Protein AF-A0A448NYS6-F1 (afdb_monomer)

Radius of gyration: 16.51 Å; Cα contacts (8 Å, |Δi|>4): 216; chains: 1; bounding box: 43×34×47 Å

Solvent-accessible surface area (backbone atoms only — not comparable to full-atom values): 6727 Å² total; per-residue (Å²): 135,66,73,68,45,54,53,33,46,50,54,26,54,47,59,29,56,79,70,33,35,45,78,45,78,76,43,80,59,98,44,40,36,38,35,35,36,18,33,48,92,69,73,41,78,26,32,29,30,36,36,37,53,44,76,45,101,84,74,39,47,38,36,41,39,46,28,58,76,44,73,40,70,47,75,78,60,59,95,85,40,76,67,95,63,89,64,44,58,47,58,51,69,52,51,53,46,38,53,52,20,50,49,52,28,48,39,62,75,34,80,72,45,46,74,42,76,46,66,68,125

Secondary structure (DSSP, 8-state):
--HHHHHHHHHHHHHHHTTT-EEEEEEE-SSEEEEEEE-GGG-SEEEEEEEEEEE-TTSPEEEEEEEEEEE-EE-PPBTTB--SSPPEETTHHHHHHHHHHHHHHHHHH-TT-EEEEEPP-

Mean predicted aligned error: 9.51 Å

Sequence (121 aa):
MSRDSVEASDLAFASLWSIGAHVEIVRRSDTELDLAMNSGKNLIELCTFKARATSDSSGHTHIVVGGLDTYKTSQEKYMGFIPVGPKLITGMAQYKNFLNGVSKLLTARDNTAQVTIAQAA

Foldseek 3Di:
DDPQLVVLLCQLVVLCVVFQKDKDFPDDDPFKTWIWIAGHPNPGTAWIWMWGWDQDPVRAIEIETGATPDHDWDFDADPNHGDPDDTHTPCVVSVVSNLVSVVSNVCVVPVRYHYHYDDHD

Organism: NCBI:txid1749

Nearest PDB structures (foldseek):
  6ee1-assembly1_A  TM=5.356E-01  e=2.510E-02  Mycobacterium tuberculosis CDC1551
  3cxs-assembly1_A-2  TM=5.979E-01  e=4.911E-02  Homo sapiens
  2arh-assembly1_C  TM=4.967E-01  e=5.898E-02  Aquifex aeolicus
  6yug-assembly1_B  TM=4.860E-01  e=2.259E-01  Cryptosporidium parvum Iowa II
  5by8-assembly1_A  TM=3.216E-01  e=1.039E+00  Aspergillus nidulans FGSC A4

Structure (mmCIF, N/CA/C/O backbone):
data_AF-A0A448NYS6-F1
#
_entry.id   AF-A0A448NYS6-F1
#
loop_
_atom_site.group_PDB
_atom_site.id
_atom_site.type_symbol
_atom_site.label_atom_id
_atom_site.label_alt_id
_atom_site.label_comp_id
_atom_site.label_asym_id
_atom_site.label_entity_id
_atom_site.label_seq_id
_atom_site.pdbx_PDB_ins_code
_atom_site.Cartn_x
_atom_site.Cartn_y
_atom_site.Cartn_z
_atom_site.occupancy
_atom_site.B_iso_or_equiv
_atom_site.auth_seq_id
_atom_site.auth_comp_id
_atom_site.auth_asym_id
_atom_site.auth_atom_id
_atom_site.pdbx_PDB_model_num
ATOM 1 N N . MET A 1 1 ? -13.327 22.112 9.900 1.00 47.84 1 MET A N 1
ATOM 2 C CA . MET A 1 1 ? -12.565 21.347 8.885 1.00 47.84 1 MET A CA 1
ATOM 3 C C . MET A 1 1 ? -11.158 21.916 8.846 1.00 47.84 1 MET A C 1
ATOM 5 O O . MET A 1 1 ? -11.020 23.091 8.533 1.00 47.84 1 MET A O 1
ATOM 9 N N . SER A 1 2 ? -10.159 21.152 9.301 1.00 46.72 2 SER A N 1
ATOM 10 C CA . SER A 1 2 ? -8.794 21.656 9.526 1.00 46.72 2 SER A CA 1
ATOM 11 C C . SER A 1 2 ? -8.023 21.808 8.212 1.00 46.72 2 SER A C 1
ATOM 13 O O . SER A 1 2 ? -8.008 20.878 7.404 1.00 46.72 2 SER A O 1
ATOM 15 N N . ARG A 1 3 ? -7.370 22.961 8.016 1.00 50.69 3 ARG A N 1
ATOM 16 C CA . ARG A 1 3 ? -6.517 23.290 6.855 1.00 50.69 3 ARG A CA 1
ATOM 17 C C . ARG A 1 3 ? -5.434 22.233 6.592 1.00 50.69 3 ARG A C 1
ATOM 19 O O . ARG A 1 3 ? -5.157 21.936 5.436 1.00 50.69 3 ARG A O 1
ATOM 26 N N . ASP A 1 4 ? -4.928 21.595 7.644 1.00 52.66 4 ASP A N 1
ATOM 27 C CA . ASP A 1 4 ? -3.842 20.604 7.563 1.00 52.66 4 ASP A CA 1
ATOM 28 C C . ASP A 1 4 ? -4.243 19.329 6.806 1.00 52.66 4 ASP A C 1
ATOM 30 O O . ASP A 1 4 ? -3.434 18.697 6.127 1.00 52.66 4 ASP A O 1
ATOM 34 N N . SER A 1 5 ? -5.524 18.955 6.884 1.00 49.88 5 SER A N 1
ATOM 35 C CA . SER A 1 5 ? -6.040 17.764 6.201 1.00 49.88 5 SER A CA 1
ATOM 36 C C . SER A 1 5 ? -6.174 17.947 4.687 1.00 49.88 5 SER A C 1
ATOM 38 O O . SER A 1 5 ? -6.157 16.950 3.969 1.00 49.88 5 SER A O 1
ATOM 40 N N . VAL A 1 6 ? -6.266 19.197 4.212 1.00 55.38 6 VAL A N 1
ATOM 41 C CA . VAL A 1 6 ? -6.330 19.543 2.783 1.00 55.38 6 VAL A CA 1
ATOM 42 C C . VAL A 1 6 ? -4.932 19.481 2.164 1.00 55.38 6 VAL A C 1
ATOM 44 O O . VAL A 1 6 ? -4.755 18.821 1.143 1.00 55.38 6 VAL A O 1
ATOM 47 N N . GLU A 1 7 ? -3.915 20.035 2.836 1.00 59.44 7 GLU A N 1
ATOM 48 C CA . GLU A 1 7 ? -2.524 19.980 2.358 1.00 59.44 7 GLU A CA 1
ATOM 49 C C . GLU A 1 7 ? -1.971 18.548 2.291 1.00 59.44 7 GLU A C 1
ATOM 51 O O . GLU A 1 7 ? -1.252 18.200 1.354 1.00 59.44 7 GLU A O 1
ATOM 56 N N . ALA A 1 8 ? -2.329 17.686 3.249 1.00 54.69 8 ALA A N 1
ATOM 57 C CA . ALA A 1 8 ? -1.899 16.288 3.246 1.00 54.69 8 ALA A CA 1
ATOM 58 C C . ALA A 1 8 ? -2.492 15.489 2.072 1.00 54.69 8 ALA A C 1
ATOM 60 O O . ALA A 1 8 ? -1.769 14.711 1.443 1.00 54.69 8 ALA A O 1
ATOM 61 N N . SER A 1 9 ? -3.779 15.694 1.747 1.00 58.72 9 SER A N 1
ATOM 62 C CA . SER A 1 9 ? -4.376 15.138 0.523 1.00 58.72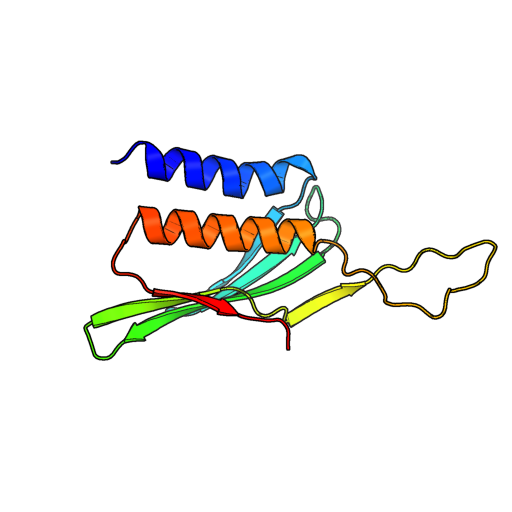 9 SER A CA 1
ATOM 63 C C . SER A 1 9 ? -3.676 15.680 -0.710 1.00 58.72 9 SER A C 1
ATOM 65 O O . SER A 1 9 ? -3.251 14.899 -1.559 1.00 58.72 9 SER A O 1
ATOM 67 N N . ASP A 1 10 ? -3.506 16.996 -0.792 1.00 57.97 10 ASP A N 1
ATOM 68 C CA . ASP A 1 10 ? -2.949 17.629 -1.978 1.00 57.97 10 ASP A CA 1
ATOM 69 C C . ASP A 1 10 ? -1.523 17.146 -2.245 1.00 57.97 10 ASP A C 1
ATOM 71 O O . ASP A 1 10 ? -1.205 16.834 -3.384 1.00 57.97 10 ASP A O 1
ATOM 75 N N . LEU A 1 11 ? -0.688 16.947 -1.221 1.00 55.69 11 LEU A N 1
ATOM 76 C CA . LEU A 1 11 ? 0.664 16.396 -1.376 1.00 55.69 11 LEU A CA 1
ATOM 77 C C . LEU A 1 11 ? 0.674 14.914 -1.783 1.00 55.69 11 LEU A C 1
ATOM 79 O O . LEU A 1 11 ? 1.455 14.516 -2.654 1.00 55.69 11 LEU A O 1
ATOM 83 N N . ALA A 1 12 ? -0.184 14.093 -1.169 1.00 57.88 12 ALA A N 1
ATOM 84 C CA . ALA A 1 12 ? -0.297 12.670 -1.487 1.00 57.88 12 ALA A CA 1
ATOM 85 C C . ALA A 1 12 ? -0.704 12.471 -2.952 1.00 57.88 12 ALA A C 1
ATOM 87 O O . ALA A 1 12 ? -0.042 11.748 -3.700 1.00 57.88 12 ALA A O 1
ATOM 88 N N . PHE A 1 13 ? -1.756 13.172 -3.376 1.00 60.38 13 PHE A N 1
ATOM 89 C CA . PHE A 1 13 ? -2.304 13.050 -4.717 1.00 60.38 13 PHE A CA 1
ATOM 90 C C . PHE A 1 13 ? -1.472 13.824 -5.751 1.00 60.38 13 PHE A C 1
ATOM 92 O O . PHE A 1 13 ? -1.267 13.303 -6.842 1.00 60.38 13 PHE A O 1
ATOM 99 N N . ALA A 1 14 ? -0.879 14.981 -5.430 1.00 55.59 14 ALA A N 1
ATOM 100 C CA . ALA A 1 14 ? 0.036 15.690 -6.340 1.00 55.59 14 ALA A CA 1
ATOM 101 C C . ALA A 1 14 ? 1.263 14.848 -6.721 1.00 55.59 14 ALA A C 1
ATOM 103 O O . ALA A 1 14 ? 1.746 14.940 -7.850 1.00 55.59 14 ALA A O 1
ATOM 104 N N . SER A 1 15 ? 1.745 13.988 -5.817 1.00 51.34 15 SER A N 1
ATOM 105 C CA . SER A 1 15 ? 2.854 13.070 -6.110 1.00 51.34 15 SER A CA 1
ATOM 106 C C . SER A 1 15 ? 2.494 11.965 -7.113 1.00 51.34 15 SER A C 1
ATOM 108 O O . SER A 1 15 ? 3.371 11.480 -7.826 1.00 51.34 15 SER A O 1
ATOM 110 N N . LEU A 1 16 ? 1.211 11.597 -7.207 1.00 56.31 16 LEU A N 1
ATOM 111 C CA . LEU A 1 16 ? 0.708 10.707 -8.254 1.00 56.31 16 LEU A CA 1
ATOM 112 C C . LEU A 1 16 ? 0.704 11.444 -9.603 1.00 56.31 16 LEU A C 1
ATOM 114 O O . LEU A 1 16 ? 1.212 10.936 -10.604 1.00 56.31 16 LEU A O 1
ATOM 118 N N . TRP A 1 17 ? 0.233 12.695 -9.604 1.00 50.28 17 TRP A N 1
ATOM 119 C CA . TRP A 1 17 ? 0.139 13.526 -10.806 1.00 50.28 17 TRP A CA 1
ATOM 120 C C . TRP A 1 17 ? 1.494 13.924 -11.407 1.00 50.28 17 TRP A C 1
ATOM 122 O O . TRP A 1 17 ? 1.589 14.018 -12.630 1.00 50.28 17 TRP A O 1
ATOM 132 N N . SER A 1 18 ? 2.555 14.100 -10.607 1.00 49.22 18 SER A N 1
ATOM 133 C CA . SER A 1 18 ? 3.863 14.583 -11.100 1.00 49.22 18 SER A CA 1
ATOM 134 C C . SER A 1 18 ? 4.570 13.639 -12.087 1.00 49.22 18 SER A C 1
ATOM 136 O O . SER A 1 18 ? 5.532 14.028 -12.744 1.00 49.22 18 SER A O 1
ATOM 138 N N . ILE A 1 19 ? 4.072 12.410 -12.231 1.00 49.53 19 ILE A N 1
ATOM 139 C CA . ILE A 1 19 ? 4.631 11.348 -13.085 1.00 49.53 19 ILE A CA 1
ATOM 140 C C . ILE A 1 19 ? 3.529 10.585 -13.836 1.00 49.53 19 ILE A C 1
ATOM 142 O O . ILE A 1 19 ? 3.771 9.532 -14.427 1.00 49.53 19 ILE A O 1
ATOM 146 N N . GLY A 1 20 ? 2.304 11.120 -13.815 1.00 59.56 20 GLY A N 1
ATOM 147 C CA . GLY A 1 20 ? 1.131 10.518 -14.441 1.00 59.56 20 GLY A CA 1
ATOM 148 C C . GLY A 1 20 ? 0.641 9.234 -13.770 1.00 59.56 20 GLY A C 1
ATOM 149 O O . GLY A 1 20 ? -0.171 8.5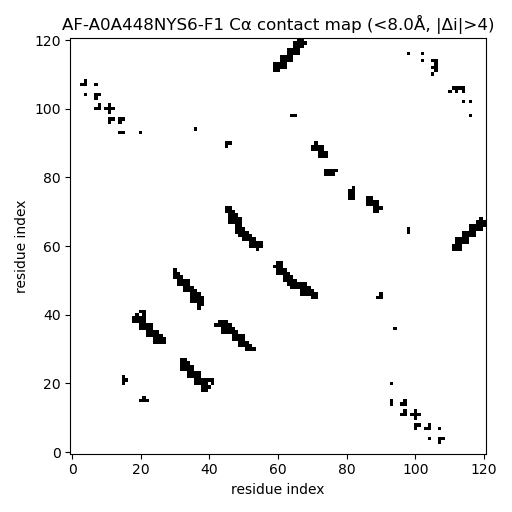37 -14.360 1.00 59.56 20 GLY A O 1
ATOM 150 N N . ALA A 1 21 ? 1.104 8.877 -12.573 1.00 68.50 21 ALA A N 1
ATOM 151 C CA . ALA A 1 21 ? 0.558 7.710 -11.895 1.00 68.50 21 ALA A CA 1
ATOM 152 C C . ALA A 1 21 ? -0.888 7.985 -11.443 1.00 68.50 21 ALA A C 1
ATOM 154 O O . ALA A 1 21 ? -1.216 9.091 -11.018 1.00 68.50 21 ALA A O 1
ATOM 155 N N . HIS A 1 22 ? -1.755 6.984 -11.525 1.00 78.06 22 HIS A N 1
ATOM 156 C CA . HIS A 1 22 ? -3.137 7.053 -11.053 1.00 78.06 22 HIS A CA 1
ATOM 157 C C . HIS A 1 22 ? -3.433 5.822 -10.200 1.00 78.06 22 HIS A C 1
ATOM 159 O O . HIS A 1 22 ? -3.021 4.719 -10.556 1.00 78.06 22 HIS A O 1
ATOM 165 N N . VAL A 1 23 ? -4.128 6.010 -9.076 1.00 82.56 23 VAL A N 1
ATOM 166 C CA . VAL A 1 23 ? -4.593 4.905 -8.230 1.00 82.56 23 VAL A CA 1
ATOM 167 C C . VAL A 1 23 ? -6.084 4.728 -8.442 1.00 82.56 23 VAL A C 1
ATOM 169 O O . VAL A 1 23 ? -6.850 5.672 -8.264 1.00 82.56 23 VAL A O 1
ATOM 172 N N . GLU A 1 24 ? -6.492 3.517 -8.793 1.00 86.94 24 GLU A N 1
ATOM 173 C CA . GLU A 1 24 ? -7.893 3.142 -8.942 1.00 86.94 24 GLU A CA 1
ATOM 174 C C . GLU A 1 24 ? -8.302 2.079 -7.922 1.00 86.94 24 GLU A C 1
ATOM 176 O O . GLU A 1 24 ? -7.486 1.281 -7.459 1.00 86.94 24 GLU A O 1
ATOM 181 N N . ILE A 1 25 ? -9.590 2.077 -7.579 1.00 88.50 25 ILE A N 1
ATOM 182 C CA . ILE A 1 25 ? -10.203 1.029 -6.763 1.00 88.50 25 ILE A CA 1
ATOM 183 C C . ILE A 1 25 ? -10.692 -0.054 -7.721 1.00 88.50 25 ILE A C 1
ATOM 185 O O . ILE A 1 25 ? -11.676 0.149 -8.430 1.00 88.50 25 ILE A O 1
ATOM 189 N N . VAL A 1 26 ? -10.011 -1.197 -7.729 1.00 89.69 26 VAL A N 1
ATOM 190 C CA . VAL A 1 26 ? -10.340 -2.344 -8.588 1.00 89.69 26 VAL A CA 1
ATOM 191 C C . VAL A 1 26 ? -11.516 -3.123 -8.013 1.00 89.69 26 VAL A C 1
ATOM 193 O O . VAL A 1 26 ? -12.422 -3.539 -8.734 1.00 89.69 26 VAL A O 1
ATOM 196 N N . ARG A 1 27 ? -11.527 -3.303 -6.690 1.00 89.50 27 ARG A N 1
ATOM 197 C CA . ARG A 1 27 ? -12.618 -3.963 -5.975 1.00 89.50 27 ARG A CA 1
ATOM 198 C C . ARG A 1 27 ? -12.842 -3.288 -4.636 1.00 89.50 27 ARG A C 1
ATOM 200 O O . ARG A 1 27 ? -11.905 -2.849 -3.973 1.00 89.50 27 ARG A O 1
ATOM 207 N N . ARG A 1 28 ? -14.105 -3.252 -4.221 1.00 92.25 28 ARG A N 1
ATOM 208 C CA . ARG A 1 28 ? -14.525 -2.777 -2.908 1.00 92.25 28 ARG A CA 1
ATOM 209 C C . ARG A 1 28 ? -15.352 -3.840 -2.201 1.00 92.25 28 ARG A C 1
ATOM 211 O O . ARG A 1 28 ? -16.216 -4.467 -2.806 1.00 92.2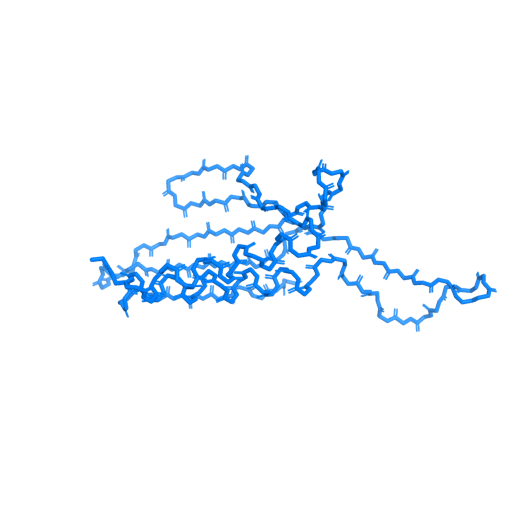5 28 ARG A O 1
ATOM 218 N N . SER A 1 29 ? -15.094 -3.989 -0.913 1.00 89.75 29 SER A N 1
ATOM 219 C CA . SER A 1 29 ? -15.929 -4.703 0.048 1.00 89.75 29 SER A CA 1
ATOM 220 C C . SER A 1 29 ? -16.181 -3.811 1.267 1.00 89.75 29 SER A C 1
ATOM 222 O O . SER A 1 29 ? -15.754 -2.653 1.284 1.00 89.75 29 SER A O 1
ATOM 224 N N . ASP A 1 30 ? -16.867 -4.339 2.279 1.00 85.38 30 ASP A N 1
ATOM 225 C CA . ASP A 1 30 ? -17.207 -3.580 3.487 1.00 85.38 30 ASP A CA 1
ATOM 226 C C . ASP A 1 30 ? -15.970 -3.174 4.301 1.00 85.38 30 ASP A C 1
ATOM 228 O O . ASP A 1 30 ? -15.958 -2.107 4.911 1.00 85.38 30 ASP A O 1
ATOM 232 N N . THR A 1 31 ? -14.913 -3.991 4.281 1.00 87.00 31 THR A N 1
ATOM 233 C CA . THR A 1 31 ? -13.706 -3.794 5.103 1.00 87.00 31 THR A CA 1
ATOM 234 C C . THR A 1 31 ? -12.408 -3.757 4.304 1.00 87.00 31 THR A C 1
ATOM 236 O O . THR A 1 31 ? -11.353 -3.498 4.876 1.00 87.00 31 THR A O 1
ATOM 239 N N . GLU A 1 32 ? -12.450 -3.995 2.993 1.00 89.25 32 GLU A N 1
ATOM 240 C CA . GLU A 1 32 ? -11.257 -4.089 2.148 1.00 89.25 32 GLU A CA 1
ATOM 241 C C . GLU A 1 32 ? -11.454 -3.406 0.790 1.00 89.25 32 GLU A C 1
ATOM 243 O O . GLU A 1 32 ? -12.508 -3.532 0.155 1.00 89.25 32 GLU A O 1
ATOM 248 N N . LEU A 1 33 ? -10.405 -2.716 0.345 1.00 91.81 33 LEU A N 1
ATOM 249 C CA . LEU A 1 33 ? -10.233 -2.162 -0.990 1.00 91.81 33 LEU A CA 1
ATOM 250 C C . LEU A 1 33 ? -9.041 -2.840 -1.663 1.00 91.81 33 LEU A C 1
ATOM 252 O O . LEU A 1 33 ? -7.939 -2.837 -1.110 1.00 91.81 33 LEU A O 1
ATOM 256 N N . ASP A 1 34 ? -9.257 -3.337 -2.876 1.00 91.31 34 ASP A N 1
ATOM 257 C CA . ASP A 1 34 ? -8.176 -3.740 -3.772 1.00 91.31 34 ASP A CA 1
ATOM 258 C C . ASP A 1 34 ? -7.842 -2.542 -4.666 1.00 91.31 34 ASP A C 1
ATOM 260 O O . ASP A 1 34 ? -8.723 -1.974 -5.322 1.00 91.31 34 ASP A O 1
ATOM 264 N N . LEU A 1 35 ? -6.576 -2.131 -4.657 1.00 90.31 35 LEU A N 1
ATOM 265 C CA . LEU A 1 35 ? -6.087 -0.916 -5.299 1.00 90.31 35 LEU A CA 1
ATOM 266 C C . LEU A 1 35 ? -5.090 -1.278 -6.399 1.00 90.31 35 LEU A C 1
ATOM 268 O O . LEU A 1 35 ? -4.212 -2.115 -6.193 1.00 90.31 35 LEU A O 1
ATOM 272 N N . ALA A 1 36 ? -5.193 -0.607 -7.544 1.00 89.56 36 ALA A N 1
ATOM 273 C CA . ALA A 1 36 ? -4.206 -0.684 -8.617 1.00 89.56 36 ALA A CA 1
ATOM 274 C C . ALA A 1 36 ? -3.584 0.688 -8.854 1.00 89.56 36 ALA A C 1
ATOM 276 O O . ALA A 1 36 ? -4.283 1.695 -8.962 1.00 89.56 36 ALA A O 1
ATOM 277 N N . MET A 1 37 ? -2.256 0.730 -8.944 1.00 87.62 37 MET A N 1
ATOM 278 C CA . MET A 1 37 ? -1.512 1.903 -9.379 1.00 87.62 37 MET A CA 1
ATOM 279 C C . MET A 1 37 ? -1.090 1.710 -10.830 1.00 87.62 37 MET A C 1
ATOM 281 O O . MET A 1 37 ? -0.322 0.805 -11.150 1.00 87.62 37 MET A O 1
ATOM 285 N N . ASN A 1 38 ? -1.557 2.594 -11.701 1.00 85.69 38 ASN A N 1
ATOM 286 C CA . ASN A 1 38 ? -1.266 2.590 -13.127 1.00 85.69 38 ASN A CA 1
ATOM 287 C C . ASN A 1 38 ? -0.371 3.772 -13.508 1.00 85.69 38 ASN A C 1
ATOM 289 O O . ASN A 1 38 ? -0.351 4.794 -12.824 1.00 85.69 38 ASN A O 1
ATOM 293 N N . SER A 1 39 ? 0.361 3.647 -14.614 1.00 75.56 39 SER A N 1
ATOM 294 C CA . SER A 1 39 ? 1.090 4.753 -15.240 1.00 75.56 39 SER A CA 1
ATOM 295 C C . SER A 1 39 ? 0.150 5.708 -15.996 1.00 75.56 39 SER A C 1
ATOM 297 O O . SER A 1 39 ? -1.029 5.406 -16.197 1.00 75.56 39 SER A O 1
ATOM 299 N N . GLY A 1 40 ? 0.690 6.850 -16.448 1.00 67.00 40 GLY A N 1
ATOM 300 C CA . GLY A 1 40 ? -0.009 7.897 -17.212 1.00 67.00 40 GLY A CA 1
ATOM 301 C C . GLY A 1 40 ? -1.082 7.379 -18.158 1.00 67.00 40 GLY A C 1
ATOM 302 O O . GLY A 1 40 ? -0.793 6.546 -19.013 1.00 67.00 40 GLY A O 1
ATOM 303 N N . LYS A 1 41 ? -2.305 7.918 -18.034 1.00 63.66 41 LYS A N 1
ATOM 304 C CA . LYS A 1 41 ? -3.483 7.557 -18.850 1.00 63.66 41 LYS A CA 1
ATOM 305 C C . LYS A 1 41 ? -3.917 6.082 -18.729 1.00 63.66 41 LYS A C 1
ATOM 307 O O . LYS A 1 41 ? -4.517 5.564 -19.665 1.00 63.66 41 LYS A O 1
ATOM 312 N N . ASN A 1 42 ? -3.625 5.415 -17.608 1.00 62.41 42 ASN A N 1
ATOM 313 C CA . ASN A 1 42 ? -3.950 4.002 -17.352 1.00 62.41 42 ASN A CA 1
ATOM 314 C C . ASN A 1 42 ? -3.377 3.028 -18.397 1.00 62.41 42 ASN A C 1
ATOM 316 O O . ASN A 1 42 ? -3.962 1.987 -18.681 1.00 62.41 42 ASN A O 1
ATOM 320 N N . LEU A 1 43 ? -2.233 3.361 -19.002 1.00 66.62 43 LEU A N 1
ATOM 321 C CA . LEU A 1 43 ? -1.667 2.547 -20.082 1.00 66.62 43 LEU A CA 1
ATOM 322 C C . LEU A 1 43 ? -1.022 1.254 -19.569 1.00 66.62 43 LEU A C 1
ATOM 324 O O . LEU A 1 43 ? -0.984 0.257 -20.288 1.00 66.62 43 LEU A O 1
ATOM 328 N N . ILE A 1 44 ? -0.458 1.281 -18.357 1.00 75.88 44 ILE A N 1
ATOM 329 C CA . ILE A 1 44 ? 0.297 0.162 -17.791 1.00 75.88 44 ILE A CA 1
ATOM 330 C C . ILE A 1 44 ? 0.046 0.077 -16.281 1.00 75.88 44 ILE A C 1
ATOM 332 O O . ILE A 1 44 ? 0.455 0.976 -15.549 1.00 75.88 44 ILE A O 1
ATOM 336 N N . GLU A 1 45 ? -0.514 -1.037 -15.804 1.00 83.19 45 GLU A N 1
ATOM 337 C CA . GLU A 1 45 ? -0.537 -1.363 -14.368 1.00 83.19 45 GLU A CA 1
ATOM 338 C C . GLU A 1 45 ? 0.896 -1.514 -13.850 1.00 83.19 45 GLU A C 1
ATOM 340 O O . GLU A 1 45 ? 1.679 -2.289 -14.408 1.00 83.19 45 GLU A O 1
ATOM 345 N N . LEU A 1 46 ? 1.255 -0.743 -12.825 1.00 83.81 46 LEU A N 1
ATOM 346 C CA . LEU A 1 46 ? 2.570 -0.756 -12.185 1.00 83.81 46 LEU A CA 1
ATOM 347 C C . LEU A 1 46 ? 2.592 -1.746 -11.022 1.00 83.81 46 LEU A C 1
ATOM 349 O O . LEU A 1 46 ? 3.514 -2.564 -10.934 1.00 83.81 46 LEU A O 1
ATOM 353 N N . CYS A 1 47 ? 1.578 -1.672 -10.159 1.00 87.69 47 CYS A N 1
ATOM 354 C CA . CYS A 1 47 ? 1.388 -2.586 -9.044 1.00 87.69 47 CYS A CA 1
ATOM 355 C C . CYS A 1 47 ? -0.061 -2.631 -8.550 1.00 87.69 47 CYS A C 1
ATOM 357 O O . CYS A 1 47 ? -0.838 -1.705 -8.785 1.00 87.69 47 CYS A O 1
ATOM 359 N N . THR A 1 48 ? -0.376 -3.682 -7.795 1.00 90.12 48 THR A N 1
ATOM 360 C CA . THR A 1 48 ? -1.602 -3.796 -6.999 1.00 90.12 48 THR A CA 1
ATOM 361 C C . THR A 1 48 ? -1.267 -4.029 -5.531 1.00 90.12 48 THR A C 1
ATOM 363 O O . THR A 1 48 ? -0.194 -4.538 -5.195 1.00 90.12 48 THR A O 1
ATOM 366 N N . PHE A 1 49 ? -2.152 -3.582 -4.650 1.00 91.69 49 PHE A N 1
ATOM 367 C CA . PHE A 1 49 ? -2.017 -3.695 -3.200 1.00 91.69 49 PHE A CA 1
ATOM 368 C C . PHE A 1 49 ? -3.380 -3.497 -2.537 1.00 91.69 49 PHE A C 1
ATOM 370 O O . PHE A 1 49 ? -4.344 -3.079 -3.183 1.00 91.69 49 PHE A O 1
ATOM 377 N N . LYS A 1 50 ? -3.467 -3.748 -1.229 1.00 92.62 50 LYS A N 1
ATOM 378 C CA . LYS A 1 50 ? -4.739 -3.684 -0.502 1.00 92.62 50 LYS A CA 1
ATOM 379 C C . LYS A 1 50 ? -4.760 -2.598 0.553 1.00 92.62 50 LYS A C 1
ATOM 381 O O . LYS A 1 50 ? -3.731 -2.184 1.089 1.00 92.62 50 LYS A O 1
ATOM 386 N N . ALA A 1 51 ? -5.965 -2.157 0.875 1.00 90.38 51 ALA A N 1
ATOM 387 C CA . ALA A 1 51 ? -6.253 -1.396 2.075 1.00 90.38 51 ALA A CA 1
ATOM 388 C C . ALA A 1 51 ? -7.365 -2.105 2.844 1.00 90.38 51 ALA A C 1
ATOM 390 O O . ALA A 1 51 ? -8.431 -2.356 2.290 1.00 90.38 51 ALA A O 1
ATOM 391 N N . ARG A 1 52 ? -7.134 -2.415 4.116 1.00 91.12 52 ARG A N 1
ATOM 392 C CA . ARG A 1 52 ? -8.106 -3.061 4.995 1.00 91.12 52 ARG A CA 1
ATOM 393 C C . ARG A 1 52 ? -8.351 -2.203 6.224 1.00 91.12 52 ARG A C 1
ATOM 395 O O . ARG A 1 52 ? -7.402 -1.716 6.827 1.00 91.12 52 ARG A O 1
ATOM 402 N N . ALA A 1 53 ? -9.613 -2.058 6.603 1.00 89.00 53 ALA A N 1
ATOM 403 C CA . ALA A 1 53 ? -10.027 -1.448 7.855 1.00 89.00 53 ALA A CA 1
ATOM 404 C C . ALA A 1 53 ? -10.673 -2.510 8.747 1.00 89.00 53 ALA A C 1
ATOM 406 O O . ALA A 1 53 ? -11.607 -3.200 8.339 1.00 89.00 53 ALA A O 1
ATOM 407 N N . THR A 1 54 ? -10.178 -2.637 9.970 1.00 88.12 54 THR A N 1
ATOM 408 C CA . THR A 1 54 ? -10.721 -3.529 10.995 1.00 88.12 54 THR A CA 1
ATOM 409 C C . THR A 1 54 ? -10.945 -2.744 12.272 1.0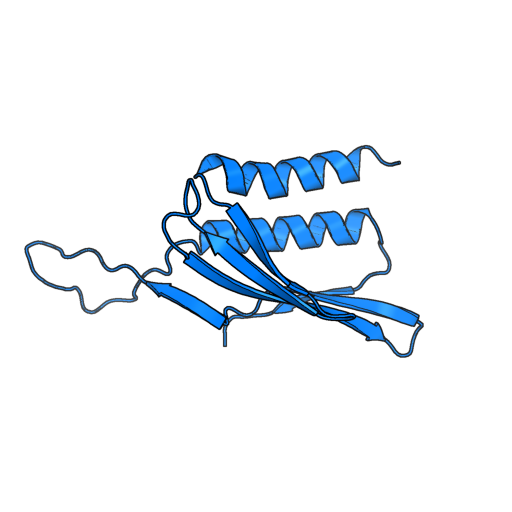0 88.12 54 THR A C 1
ATOM 411 O O . THR A 1 54 ? -10.064 -2.002 12.697 1.00 88.12 54 THR A O 1
ATOM 414 N N . SER A 1 55 ? -12.101 -2.908 12.907 1.00 82.62 55 SER A N 1
ATOM 415 C CA . SER A 1 55 ? -12.304 -2.397 14.262 1.00 82.62 55 SER A CA 1
ATOM 416 C C . SER A 1 55 ? -11.525 -3.258 15.251 1.00 82.62 55 SER A C 1
ATOM 418 O O . SER A 1 55 ? -11.600 -4.486 15.194 1.00 82.62 55 SER A O 1
ATOM 420 N N . ASP A 1 56 ? -10.775 -2.622 16.142 1.00 74.88 56 ASP A N 1
ATOM 421 C CA . ASP A 1 56 ? -10.124 -3.307 17.248 1.00 74.88 56 ASP A CA 1
ATOM 422 C C . ASP A 1 56 ? -11.100 -3.538 18.417 1.00 74.88 56 ASP A C 1
ATOM 424 O O . ASP A 1 56 ? -12.206 -2.993 18.472 1.00 74.88 56 ASP A O 1
ATOM 428 N N . SER A 1 57 ? -10.694 -4.373 19.375 1.00 73.44 57 SER A N 1
ATOM 429 C CA . SER A 1 57 ? -11.485 -4.679 20.575 1.00 73.44 57 SER A CA 1
ATOM 430 C C . SER A 1 57 ? -11.665 -3.486 21.526 1.00 73.44 57 SER A C 1
ATOM 432 O O . SER A 1 57 ? -12.448 -3.581 22.467 1.00 73.44 57 SER A O 1
ATOM 434 N N . SER A 1 58 ? -10.944 -2.383 21.306 1.00 74.25 58 SER A N 1
ATOM 435 C CA . SER A 1 58 ? -11.078 -1.113 22.031 1.00 74.25 58 SER A CA 1
ATOM 436 C C . SER A 1 58 ? -11.992 -0.100 21.329 1.00 74.25 58 SER A C 1
ATOM 438 O O . SER A 1 58 ? -12.218 0.979 21.870 1.00 74.25 58 SER A O 1
ATOM 440 N N . GLY A 1 59 ? -12.554 -0.441 20.165 1.00 73.38 59 GLY A N 1
ATOM 441 C CA . GLY A 1 59 ? -13.424 0.439 19.387 1.00 73.38 59 GLY A CA 1
ATOM 442 C C . GLY A 1 59 ? -12.686 1.444 18.496 1.00 73.38 59 GLY A C 1
ATOM 443 O O . GLY A 1 59 ? -13.342 2.281 17.877 1.00 73.38 59 GLY A O 1
ATOM 444 N N . HIS A 1 60 ? -11.358 1.367 18.385 1.00 80.62 60 HIS A N 1
ATOM 445 C CA . HIS A 1 60 ? -10.609 2.149 17.406 1.00 80.62 60 HIS A CA 1
ATOM 446 C C . HIS A 1 60 ? -10.549 1.424 16.063 1.00 80.62 60 HIS A C 1
ATOM 448 O O . HIS A 1 60 ? -10.657 0.200 15.965 1.00 80.62 60 HIS A O 1
ATOM 454 N N . THR A 1 61 ? -10.377 2.197 14.996 1.00 83.88 61 THR A N 1
ATOM 455 C CA . THR A 1 61 ? -10.203 1.634 13.658 1.00 83.88 61 THR A CA 1
ATOM 456 C C . THR A 1 61 ? -8.720 1.405 13.399 1.00 83.88 61 THR A C 1
ATOM 458 O O . THR A 1 61 ? -7.914 2.335 13.444 1.00 83.88 61 THR A O 1
ATOM 461 N N . HIS A 1 62 ? -8.362 0.161 13.096 1.00 88.19 62 HIS A N 1
ATOM 462 C CA . HIS A 1 62 ? -7.046 -0.213 12.603 1.00 88.19 62 HIS A CA 1
ATOM 463 C C . HIS A 1 62 ? -7.090 -0.313 11.083 1.00 88.19 62 HIS A C 1
ATOM 465 O O . HIS A 1 62 ? -7.873 -1.076 10.516 1.00 88.19 62 HIS A O 1
ATOM 471 N N . ILE A 1 63 ? -6.264 0.487 10.419 1.00 87.75 63 ILE A N 1
ATOM 472 C CA . ILE A 1 63 ? -6.162 0.534 8.966 1.00 87.75 63 ILE A CA 1
ATOM 473 C C . ILE A 1 63 ? -4.803 -0.023 8.560 1.00 87.75 63 ILE A C 1
ATOM 475 O O . ILE A 1 63 ? -3.757 0.500 8.944 1.00 87.75 63 ILE A O 1
ATOM 479 N N . VAL A 1 64 ? -4.818 -1.062 7.736 1.00 89.75 64 VAL A N 1
ATOM 480 C CA . VAL A 1 64 ? -3.627 -1.635 7.112 1.00 89.75 64 VAL A CA 1
ATOM 481 C C . VAL A 1 64 ? -3.649 -1.278 5.634 1.00 89.75 64 VAL A C 1
ATOM 483 O O . VAL A 1 64 ? -4.602 -1.619 4.942 1.00 89.75 64 VAL A O 1
ATOM 486 N N . VAL A 1 65 ? -2.619 -0.594 5.136 1.00 88.25 65 VAL A N 1
ATOM 487 C CA . VAL A 1 65 ? -2.500 -0.237 3.711 1.00 88.25 65 VAL A CA 1
ATOM 488 C C . VAL A 1 65 ? -1.156 -0.702 3.175 1.00 88.25 65 VAL A C 1
ATOM 490 O O . VAL A 1 65 ? -0.125 -0.506 3.815 1.00 88.25 65 VAL A O 1
ATOM 493 N N . GLY A 1 66 ? -1.152 -1.292 1.987 1.00 88.56 66 GLY A N 1
ATOM 494 C CA . GLY A 1 66 ? 0.053 -1.760 1.316 1.00 88.56 66 GLY A CA 1
ATOM 495 C C . GLY A 1 66 ? 0.093 -3.278 1.206 1.00 88.56 66 GLY A C 1
ATOM 496 O O . GLY A 1 66 ? -0.950 -3.909 1.072 1.00 88.56 66 GLY A O 1
ATOM 497 N N . GLY A 1 67 ? 1.298 -3.854 1.249 1.00 86.25 67 GLY A N 1
ATOM 498 C CA . GLY A 1 67 ? 1.532 -5.231 0.817 1.00 86.25 67 GLY A CA 1
ATOM 499 C C . GLY A 1 67 ? 1.358 -5.338 -0.697 1.00 86.25 67 GLY A C 1
ATOM 500 O O . GLY A 1 67 ? 0.240 -5.380 -1.197 1.00 86.25 67 GLY A O 1
ATOM 501 N N . LEU A 1 68 ? 2.469 -5.307 -1.438 1.00 87.88 68 LEU A N 1
ATOM 502 C CA . LEU A 1 68 ? 2.418 -5.446 -2.893 1.00 87.88 68 LEU A CA 1
ATOM 503 C C . LEU A 1 68 ? 1.936 -6.856 -3.251 1.00 87.88 68 LEU A C 1
ATOM 505 O O . LEU A 1 68 ? 2.619 -7.824 -2.924 1.00 87.88 68 LEU A O 1
ATOM 509 N N . ASP A 1 69 ? 0.806 -6.946 -3.948 1.00 86.25 69 ASP A N 1
ATOM 510 C CA . ASP A 1 69 ? 0.262 -8.203 -4.470 1.00 86.25 69 ASP A CA 1
ATOM 511 C C . ASP A 1 69 ? 0.871 -8.514 -5.844 1.00 86.25 69 ASP A C 1
ATOM 513 O O . ASP A 1 69 ? 1.394 -9.601 -6.090 1.00 86.25 69 ASP A O 1
ATOM 517 N N . THR A 1 70 ? 0.856 -7.528 -6.745 1.00 84.56 70 THR A N 1
ATOM 518 C CA . THR A 1 70 ? 1.515 -7.599 -8.056 1.00 84.56 70 THR A CA 1
ATOM 519 C C . THR A 1 70 ? 2.420 -6.396 -8.250 1.00 84.56 70 THR A C 1
ATOM 521 O O . THR A 1 70 ? 2.145 -5.302 -7.756 1.00 84.56 70 THR A O 1
ATOM 524 N N . TYR A 1 71 ? 3.524 -6.580 -8.973 1.00 85.19 71 TYR A N 1
ATOM 525 C CA . TYR A 1 71 ? 4.422 -5.487 -9.323 1.00 85.19 71 TYR A CA 1
ATOM 526 C C . TYR A 1 71 ? 5.226 -5.796 -10.582 1.00 85.19 71 TYR A C 1
ATOM 528 O O . TYR A 1 71 ? 5.589 -6.943 -10.859 1.00 85.19 71 TYR A O 1
ATOM 536 N N . LYS A 1 72 ? 5.549 -4.752 -11.347 1.00 77.69 72 LYS A N 1
ATOM 537 C CA . LYS A 1 72 ? 6.448 -4.863 -12.500 1.00 77.69 72 LYS A CA 1
ATOM 538 C C . LYS A 1 72 ? 7.878 -4.548 -12.107 1.00 77.69 72 LYS A C 1
ATOM 540 O O . LYS A 1 72 ? 8.142 -3.622 -11.344 1.00 77.69 72 LYS A O 1
ATOM 545 N N . THR A 1 73 ? 8.815 -5.302 -12.674 1.00 79.31 73 THR A N 1
ATOM 546 C CA . THR A 1 73 ? 10.246 -5.047 -12.504 1.00 79.31 73 THR A CA 1
ATOM 547 C C . THR A 1 73 ? 10.890 -4.648 -13.824 1.00 79.31 73 THR A C 1
ATOM 549 O O . THR A 1 73 ? 10.525 -5.165 -14.879 1.00 79.31 73 THR A O 1
ATOM 552 N N . SER A 1 74 ? 11.843 -3.723 -13.768 1.00 71.50 74 SER A N 1
ATOM 553 C CA . SER A 1 74 ? 12.675 -3.324 -14.897 1.00 71.50 74 SER A CA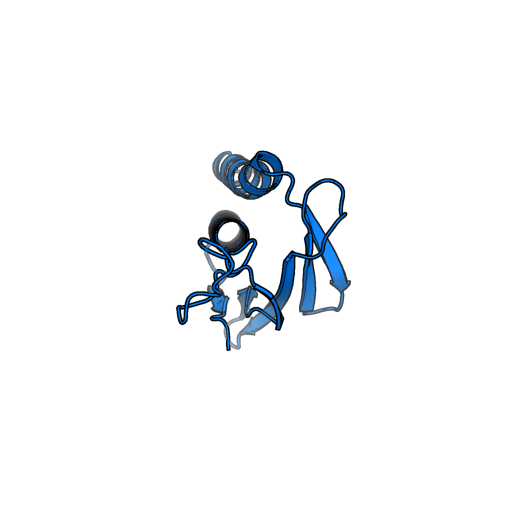 1
ATOM 554 C C . SER A 1 74 ? 14.140 -3.643 -14.613 1.00 71.50 74 SER A C 1
ATOM 556 O O . SER A 1 74 ? 14.607 -3.649 -13.469 1.00 71.50 74 SER A O 1
ATOM 558 N N . GLN A 1 75 ? 14.867 -3.953 -15.681 1.00 71.88 75 GLN A N 1
ATOM 559 C CA . GLN A 1 75 ? 16.302 -4.176 -15.647 1.00 71.88 75 GLN A CA 1
ATOM 560 C C . GLN A 1 75 ? 16.887 -3.636 -16.946 1.00 71.88 75 GLN A C 1
ATOM 562 O O . GLN A 1 75 ? 16.567 -4.129 -18.029 1.00 71.88 75 GLN A O 1
ATOM 567 N N . GLU A 1 76 ? 17.700 -2.590 -16.842 1.00 68.38 76 GLU A N 1
ATOM 568 C CA . GLU A 1 76 ? 18.354 -2.006 -18.006 1.00 68.38 76 GLU A CA 1
ATOM 569 C C . GLU A 1 76 ? 19.460 -2.941 -18.498 1.00 68.38 76 GLU A C 1
ATOM 571 O O . GLU A 1 76 ? 20.270 -3.447 -17.718 1.00 68.38 76 GLU A O 1
ATOM 576 N N . LYS A 1 77 ? 19.475 -3.204 -19.806 1.00 70.31 77 LYS A N 1
ATOM 577 C CA . LYS A 1 77 ? 20.555 -3.957 -20.442 1.00 70.31 77 LYS A CA 1
ATOM 578 C C . LYS A 1 77 ? 21.710 -3.008 -20.714 1.00 7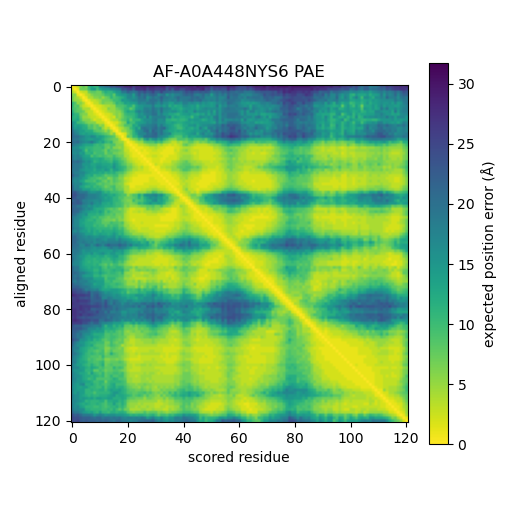0.31 77 LYS A C 1
ATOM 580 O O . LYS A 1 77 ? 21.524 -2.003 -21.395 1.00 70.31 77 LYS A O 1
ATOM 585 N N . TYR A 1 78 ? 22.906 -3.363 -20.260 1.00 61.41 78 TYR A N 1
ATOM 586 C CA . TYR A 1 78 ? 24.118 -2.627 -20.599 1.00 61.41 78 TYR A CA 1
ATOM 587 C C . TYR A 1 78 ? 24.855 -3.363 -21.719 1.00 61.41 78 TYR A C 1
ATOM 589 O O . TYR A 1 78 ? 25.228 -4.524 -21.563 1.00 61.41 78 TYR A O 1
ATOM 597 N N . MET A 1 79 ? 25.011 -2.714 -22.880 1.00 71.56 79 MET A N 1
ATOM 598 C CA . MET A 1 79 ? 25.688 -3.273 -24.066 1.00 71.56 79 MET A CA 1
ATOM 599 C C . MET A 1 79 ? 25.188 -4.676 -24.482 1.00 71.56 79 MET A C 1
ATOM 601 O O . MET A 1 79 ? 25.967 -5.531 -24.888 1.00 71.56 79 MET A O 1
ATOM 605 N N . GLY A 1 80 ? 23.880 -4.933 -24.364 1.00 73.75 80 GLY A N 1
ATOM 606 C CA . GLY A 1 80 ? 23.265 -6.221 -24.722 1.00 73.75 80 GLY A CA 1
ATOM 607 C C . GLY A 1 80 ? 23.308 -7.292 -23.625 1.00 73.75 80 GLY A C 1
ATOM 608 O O . GLY A 1 80 ? 22.595 -8.290 -23.737 1.00 73.75 80 GLY A O 1
ATOM 609 N N . PHE A 1 81 ? 24.044 -7.064 -22.535 1.00 74.31 81 PHE A N 1
ATOM 610 C CA . PHE A 1 81 ? 24.089 -7.960 -21.384 1.00 74.31 81 PHE A CA 1
ATOM 611 C C . PHE A 1 81 ? 23.024 -7.578 -20.357 1.00 74.31 81 PHE A C 1
ATOM 613 O O . PHE A 1 81 ? 22.834 -6.404 -20.030 1.00 74.31 81 PHE A O 1
ATOM 620 N N . ILE A 1 82 ? 22.315 -8.585 -19.846 1.00 73.88 82 ILE A N 1
ATOM 621 C CA . ILE A 1 82 ? 21.437 -8.427 -18.688 1.00 73.88 82 ILE A CA 1
ATOM 622 C C . ILE A 1 82 ? 22.340 -8.497 -17.451 1.00 73.88 82 ILE A C 1
ATOM 624 O O . ILE A 1 82 ? 22.913 -9.562 -17.205 1.00 73.88 82 ILE A O 1
ATOM 628 N N . PRO A 1 83 ? 22.515 -7.404 -16.691 1.00 67.81 83 PRO A N 1
ATOM 629 C CA . PRO A 1 83 ? 23.338 -7.448 -15.492 1.00 67.81 83 PRO A CA 1
ATOM 630 C C . PRO A 1 83 ? 22.747 -8.445 -14.488 1.00 67.81 83 PRO A C 1
ATOM 632 O O . PRO A 1 83 ? 21.547 -8.445 -14.224 1.00 67.81 83 PRO A O 1
ATOM 635 N N . VAL A 1 84 ? 23.590 -9.290 -13.897 1.00 69.62 84 VAL A N 1
ATOM 636 C CA . VAL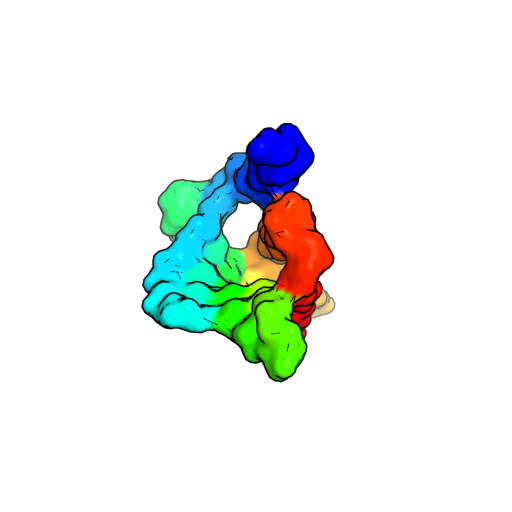 A 1 84 ? 23.227 -10.087 -12.716 1.00 69.62 84 VAL A CA 1
ATOM 637 C C . VAL A 1 84 ? 23.203 -9.138 -11.519 1.00 69.62 84 VAL A C 1
ATOM 639 O O . VAL A 1 84 ? 24.210 -8.905 -10.862 1.00 69.62 84 VAL A O 1
ATOM 642 N N . GLY A 1 85 ? 22.055 -8.504 -11.298 1.00 65.56 85 GLY A N 1
ATOM 643 C CA . GLY A 1 85 ? 21.848 -7.518 -10.243 1.00 65.56 85 GLY A CA 1
ATOM 644 C C . GLY A 1 85 ? 20.370 -7.386 -9.875 1.00 65.56 85 GLY A C 1
ATOM 645 O O . GLY A 1 85 ? 19.511 -7.901 -10.599 1.00 65.56 85 GLY A O 1
ATOM 646 N N . PRO A 1 86 ? 20.057 -6.727 -8.746 1.00 66.12 86 PRO A N 1
ATOM 647 C CA . PRO A 1 86 ? 18.683 -6.563 -8.288 1.00 66.12 86 PRO A CA 1
ATOM 648 C C . PRO A 1 86 ? 17.851 -5.817 -9.336 1.00 66.12 86 PRO A C 1
ATOM 650 O O . PRO A 1 86 ? 18.263 -4.780 -9.858 1.00 66.12 86 PRO A O 1
ATOM 653 N N . LYS A 1 87 ? 16.671 -6.359 -9.652 1.00 75.44 87 LYS A N 1
ATOM 654 C CA . LYS A 1 87 ? 15.718 -5.711 -10.556 1.00 75.44 87 LYS A CA 1
ATOM 655 C C . LYS A 1 87 ? 15.005 -4.586 -9.816 1.00 75.44 87 LYS A C 1
ATOM 657 O O . LYS A 1 87 ? 14.624 -4.747 -8.657 1.00 75.44 87 LYS A O 1
ATOM 662 N N . LEU A 1 88 ? 14.795 -3.461 -10.489 1.00 78.31 88 LEU A N 1
ATOM 663 C CA . LEU A 1 88 ? 14.084 -2.327 -9.908 1.00 78.31 88 LEU A CA 1
ATOM 664 C C . LEU A 1 88 ? 12.579 -2.554 -10.027 1.00 78.31 88 LEU A C 1
ATOM 666 O O . LEU A 1 88 ? 12.092 -2.897 -11.101 1.00 78.31 88 LEU A O 1
ATOM 670 N N . ILE A 1 89 ? 11.828 -2.341 -8.947 1.00 80.00 89 ILE A N 1
ATOM 671 C CA . ILE A 1 89 ? 10.362 -2.336 -9.008 1.00 80.00 89 ILE A CA 1
ATOM 672 C C . ILE A 1 89 ? 9.917 -1.006 -9.622 1.00 80.00 89 ILE A C 1
ATOM 674 O O . ILE A 1 89 ? 10.164 0.072 -9.073 1.00 80.00 89 ILE A O 1
ATOM 678 N N . THR A 1 90 ? 9.262 -1.080 -10.776 1.00 80.38 90 THR A N 1
ATOM 679 C CA . THR A 1 90 ? 8.718 0.097 -11.457 1.00 80.38 90 THR A CA 1
ATOM 680 C C . THR A 1 90 ? 7.548 0.642 -10.640 1.00 80.38 90 THR A C 1
ATOM 682 O O . THR A 1 90 ? 6.666 -0.114 -10.251 1.00 80.38 90 THR A O 1
ATOM 685 N N . GLY A 1 91 ? 7.532 1.947 -10.363 1.00 77.94 91 GLY A N 1
ATOM 686 C CA . GLY A 1 91 ? 6.470 2.560 -9.555 1.00 77.94 91 GLY A CA 1
ATOM 687 C C . GLY A 1 91 ? 6.707 2.527 -8.037 1.00 77.94 91 GLY A C 1
ATOM 688 O O . GLY A 1 91 ? 5.872 3.013 -7.281 1.00 77.94 91 GLY A O 1
ATOM 689 N N . MET A 1 92 ? 7.837 1.991 -7.552 1.00 83.44 92 MET A N 1
ATOM 690 C CA . MET A 1 92 ? 8.062 1.820 -6.107 1.00 83.44 92 MET A CA 1
ATOM 691 C C . MET A 1 92 ? 8.145 3.141 -5.327 1.00 83.44 92 MET A C 1
ATOM 693 O O . MET A 1 92 ? 7.690 3.216 -4.186 1.00 83.44 92 MET A O 1
ATOM 697 N N . ALA A 1 93 ? 8.729 4.190 -5.912 1.00 81.81 93 ALA A N 1
ATOM 698 C CA . ALA A 1 93 ? 8.807 5.500 -5.260 1.00 81.81 93 ALA A CA 1
ATOM 699 C C . ALA A 1 93 ? 7.410 6.123 -5.098 1.00 81.81 93 ALA A C 1
ATOM 701 O O . ALA A 1 93 ? 7.080 6.668 -4.049 1.00 81.81 93 ALA A O 1
ATOM 702 N N . GLN A 1 94 ? 6.574 5.969 -6.120 1.00 81.19 94 GLN A N 1
ATOM 703 C CA . GLN A 1 94 ? 5.190 6.420 -6.196 1.00 81.19 94 GLN A CA 1
ATOM 704 C C . GLN A 1 94 ? 4.334 5.694 -5.173 1.00 81.19 94 GLN A C 1
ATOM 706 O O . GLN A 1 94 ? 3.635 6.325 -4.390 1.00 81.19 94 GLN A O 1
ATOM 711 N N . TYR A 1 95 ? 4.464 4.371 -5.131 1.00 85.12 95 TYR A N 1
ATOM 712 C CA . TYR A 1 95 ? 3.828 3.526 -4.137 1.00 85.12 95 TYR A CA 1
ATOM 713 C C . TYR A 1 95 ? 4.192 3.959 -2.709 1.00 85.12 95 TYR A C 1
ATOM 715 O O . TYR A 1 95 ? 3.304 4.202 -1.896 1.00 85.12 95 TYR A O 1
ATOM 723 N N . LYS A 1 96 ? 5.480 4.171 -2.408 1.00 85.38 96 LYS A N 1
ATOM 724 C CA . LYS A 1 96 ? 5.914 4.667 -1.088 1.00 85.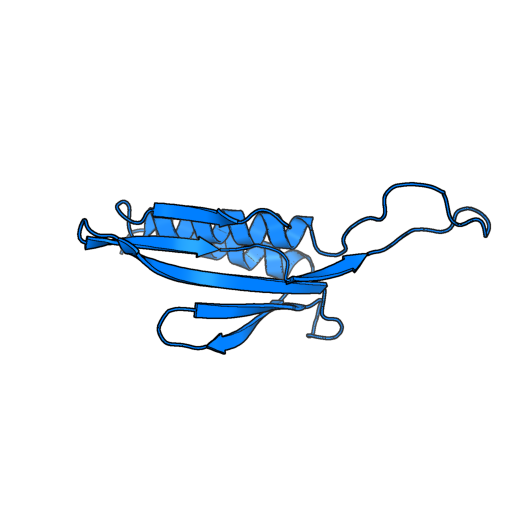38 96 LYS A CA 1
ATOM 725 C C . LYS A 1 96 ? 5.347 6.051 -0.759 1.00 85.38 96 LYS A C 1
ATOM 727 O O . LYS A 1 96 ? 4.899 6.274 0.364 1.00 85.38 96 LYS A O 1
ATOM 732 N N . ASN A 1 97 ? 5.352 6.974 -1.719 1.00 82.75 97 ASN A N 1
ATOM 733 C CA . ASN A 1 97 ? 4.804 8.318 -1.527 1.00 82.75 97 ASN A CA 1
ATOM 734 C C . ASN A 1 97 ? 3.295 8.283 -1.274 1.00 82.75 97 ASN A C 1
ATOM 736 O O . ASN A 1 97 ? 2.819 8.957 -0.362 1.00 82.75 97 ASN A O 1
ATOM 740 N N . PHE A 1 98 ? 2.569 7.450 -2.020 1.00 84.56 98 PHE A N 1
ATOM 741 C CA . PHE A 1 98 ? 1.148 7.209 -1.813 1.00 84.56 98 PHE A CA 1
ATOM 742 C C . PHE A 1 98 ? 0.873 6.693 -0.397 1.00 84.56 98 PHE A C 1
ATOM 744 O O . PHE A 1 98 ? 0.078 7.294 0.320 1.00 84.56 98 PHE A O 1
ATOM 751 N N . LEU A 1 99 ? 1.574 5.642 0.045 1.00 87.00 99 LEU A N 1
ATOM 752 C CA . LEU A 1 99 ? 1.398 5.074 1.387 1.00 87.00 99 LEU A CA 1
ATOM 753 C C . LEU A 1 99 ? 1.670 6.099 2.496 1.00 87.00 99 LEU A C 1
ATOM 755 O O . LEU A 1 99 ? 0.886 6.226 3.436 1.00 87.00 99 LEU A O 1
ATOM 759 N N . ASN A 1 100 ? 2.749 6.872 2.363 1.00 84.44 100 ASN A N 1
ATOM 760 C CA . ASN A 1 100 ? 3.082 7.933 3.312 1.00 84.44 100 ASN A CA 1
ATOM 761 C C . ASN A 1 100 ? 2.017 9.037 3.333 1.00 84.44 100 ASN A C 1
ATOM 763 O O . ASN A 1 100 ? 1.670 9.547 4.398 1.00 84.44 100 ASN A O 1
ATOM 767 N N . GLY A 1 101 ? 1.494 9.409 2.165 1.00 82.31 101 GLY A N 1
ATOM 768 C CA . GLY A 1 101 ? 0.427 10.394 2.030 1.00 82.31 101 GLY A CA 1
ATOM 769 C C . GLY A 1 101 ? -0.882 9.932 2.668 1.00 82.31 101 GLY A C 1
ATOM 770 O O . GLY A 1 101 ? -1.484 10.674 3.441 1.00 82.31 101 GLY A O 1
ATOM 771 N N . VAL A 1 102 ? -1.274 8.679 2.420 1.00 83.56 102 VAL A N 1
ATOM 772 C CA . VAL A 1 102 ? -2.446 8.052 3.044 1.00 83.56 102 VAL A CA 1
ATOM 773 C C . VAL A 1 102 ? -2.291 8.002 4.560 1.00 83.56 102 VAL A C 1
ATOM 775 O O . VAL A 1 102 ? -3.207 8.412 5.266 1.00 83.56 102 VAL A O 1
ATOM 778 N N . SER A 1 103 ? -1.130 7.582 5.073 1.00 83.75 103 SER A N 1
ATOM 779 C CA . SER A 1 103 ? -0.877 7.563 6.518 1.00 83.75 103 SER A CA 1
ATOM 780 C C . SER A 1 103 ? -1.032 8.948 7.141 1.00 83.75 103 SER A C 1
ATOM 782 O O . SER A 1 103 ? -1.752 9.082 8.126 1.00 83.75 103 SER A O 1
ATOM 784 N N . LYS A 1 104 ? -0.433 9.988 6.548 1.00 82.56 104 LYS A N 1
ATOM 785 C CA . LYS A 1 104 ? -0.562 11.367 7.045 1.00 82.56 104 LYS A CA 1
ATOM 786 C C . LYS A 1 104 ? -2.006 11.862 7.016 1.00 82.56 104 LYS A C 1
ATOM 788 O O . LYS A 1 104 ? -2.452 12.487 7.973 1.00 82.56 104 LYS A O 1
ATOM 793 N N . LEU A 1 105 ? -2.735 11.584 5.936 1.00 83.06 105 LEU A N 1
ATOM 794 C CA . LEU A 1 105 ? -4.122 12.014 5.781 1.00 83.06 105 LEU A CA 1
ATOM 795 C C . LEU A 1 105 ? -5.060 11.312 6.768 1.00 83.06 105 LEU A C 1
ATOM 797 O O . LEU A 1 105 ? -5.947 11.958 7.322 1.00 83.06 105 LEU A O 1
ATOM 801 N N . LEU A 1 106 ? -4.868 10.011 6.992 1.00 82.25 106 LEU A N 1
ATOM 802 C CA . LEU A 1 106 ? -5.653 9.247 7.959 1.00 82.25 106 LEU A CA 1
ATOM 803 C C . LEU A 1 106 ? -5.394 9.742 9.379 1.00 82.25 106 LEU A C 1
ATOM 805 O O . LEU A 1 106 ? -6.354 10.076 10.064 1.00 82.25 106 LEU A O 1
ATOM 809 N N . THR A 1 107 ? -4.128 9.908 9.773 1.00 82.12 107 THR A N 1
ATOM 810 C CA . THR A 1 107 ? -3.782 10.477 11.083 1.00 82.12 107 THR A CA 1
ATOM 811 C C . THR A 1 107 ? -4.357 11.884 11.253 1.00 82.12 107 THR A C 1
ATOM 813 O O . THR A 1 107 ? -4.962 12.167 12.275 1.00 82.12 107 THR A O 1
ATOM 816 N N . ALA A 1 108 ? -4.270 12.756 10.243 1.00 80.31 108 ALA A N 1
ATOM 817 C CA . ALA A 1 108 ? -4.820 14.112 10.333 1.00 80.31 108 ALA A CA 1
ATOM 818 C C . ALA A 1 108 ? -6.357 14.159 10.461 1.00 80.31 108 ALA A C 1
ATOM 820 O O . ALA A 1 108 ? -6.901 15.141 10.969 1.00 80.31 108 ALA A O 1
ATOM 821 N N . ARG A 1 109 ? -7.069 13.140 9.962 1.00 82.62 109 ARG A N 1
ATOM 822 C CA . ARG A 1 109 ? -8.537 13.049 10.043 1.00 82.62 109 ARG A CA 1
ATOM 823 C C . ARG A 1 109 ? -9.014 12.369 11.318 1.00 82.62 109 ARG A C 1
ATOM 825 O O . ARG A 1 109 ? -10.031 12.784 11.866 1.00 82.62 109 ARG A O 1
ATOM 832 N N . ASP A 1 110 ? -8.297 11.347 11.759 1.00 81.12 110 ASP A N 1
ATOM 833 C CA . ASP A 1 110 ? -8.576 10.597 12.973 1.00 81.12 110 ASP A CA 1
ATOM 834 C C . ASP A 1 110 ? -7.258 10.269 13.684 1.00 81.12 110 ASP A C 1
ATOM 836 O O . ASP A 1 110 ? -6.544 9.332 13.329 1.00 81.12 110 ASP A O 1
ATOM 840 N N . ASN A 1 111 ? -6.955 11.047 14.724 1.00 79.44 111 ASN A N 1
ATOM 841 C CA . ASN A 1 111 ? -5.753 10.861 15.538 1.00 79.44 111 ASN A CA 1
ATOM 842 C C . ASN A 1 111 ? -5.791 9.573 16.381 1.00 79.44 111 ASN A C 1
ATOM 844 O O . ASN A 1 111 ? -4.770 9.198 16.953 1.00 79.44 111 ASN A O 1
ATOM 848 N N . THR A 1 112 ? -6.953 8.926 16.503 1.00 82.12 112 THR A N 1
ATOM 849 C CA . THR A 1 112 ? -7.118 7.668 17.245 1.00 82.12 112 THR A CA 1
ATOM 850 C C . THR A 1 112 ? -6.993 6.439 16.348 1.00 82.12 112 THR A C 1
ATOM 852 O O . THR A 1 112 ? -6.772 5.336 16.849 1.00 82.12 112 THR A O 1
ATOM 855 N N . ALA A 1 113 ? -7.075 6.622 15.026 1.00 78.31 113 ALA A N 1
ATOM 856 C CA . ALA A 1 113 ? -6.889 5.546 14.068 1.00 78.31 113 ALA A CA 1
ATOM 857 C C . ALA A 1 113 ? -5.438 5.058 14.080 1.00 78.31 113 ALA A C 1
ATOM 859 O O . ALA A 1 113 ? -4.483 5.825 13.928 1.00 78.31 113 ALA A O 1
ATOM 860 N N . GLN A 1 114 ? -5.270 3.746 14.202 1.00 85.94 114 GLN A N 1
ATOM 861 C CA . GLN A 1 114 ? -3.968 3.115 14.042 1.00 85.94 114 GLN A CA 1
ATOM 862 C C . GLN A 1 114 ? -3.754 2.833 12.558 1.00 85.94 114 GLN A C 1
ATOM 864 O O . GLN A 1 114 ? -4.584 2.180 11.928 1.00 85.94 114 GLN A O 1
ATOM 869 N N . VAL A 1 115 ? -2.647 3.308 11.988 1.00 84.94 115 VAL A N 1
ATOM 870 C CA . VAL A 1 115 ? -2.304 3.053 10.583 1.00 84.94 115 VAL A CA 1
ATOM 871 C C . VAL A 1 115 ? -1.043 2.206 10.516 1.00 84.94 115 VAL A C 1
ATOM 873 O O . VAL A 1 115 ? -0.012 2.555 11.087 1.00 84.94 115 VAL A O 1
ATOM 876 N N . THR A 1 116 ? -1.110 1.088 9.803 1.00 88.88 116 THR A N 1
ATOM 877 C CA . THR A 1 116 ? 0.032 0.205 9.557 1.00 88.88 116 THR A CA 1
ATOM 878 C C . THR A 1 116 ? 0.292 0.102 8.062 1.00 88.88 116 THR A C 1
ATOM 880 O O . THR A 1 116 ? -0.599 -0.235 7.285 1.00 88.88 116 THR A O 1
ATOM 883 N N . ILE A 1 117 ? 1.535 0.370 7.659 1.00 87.19 117 ILE A N 1
ATOM 884 C CA . ILE A 1 117 ? 1.985 0.131 6.288 1.00 87.19 117 ILE A CA 1
ATOM 885 C C . ILE A 1 117 ? 2.450 -1.321 6.191 1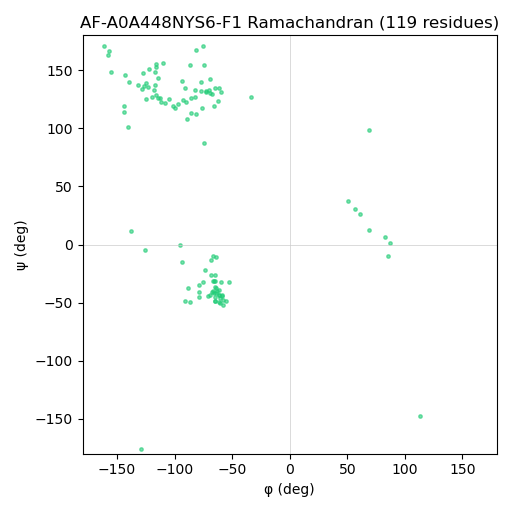.00 87.19 117 ILE A C 1
ATOM 887 O O . ILE A 1 117 ? 3.445 -1.697 6.814 1.00 87.19 117 ILE A O 1
ATOM 891 N N . ALA A 1 118 ? 1.734 -2.139 5.422 1.00 84.62 118 ALA A N 1
ATOM 892 C CA . ALA A 1 118 ? 2.124 -3.525 5.195 1.00 84.62 118 ALA A CA 1
ATOM 893 C C . ALA A 1 118 ? 3.381 -3.592 4.311 1.00 84.62 118 ALA A C 1
ATOM 895 O O . ALA A 1 118 ? 3.480 -2.920 3.276 1.00 84.62 118 ALA A O 1
ATOM 896 N N . GLN A 1 119 ? 4.354 -4.403 4.732 1.00 73.25 119 GLN A N 1
ATOM 897 C CA . GLN A 1 119 ? 5.556 -4.669 3.944 1.00 73.25 119 GLN A CA 1
ATOM 898 C C . GLN A 1 119 ? 5.233 -5.599 2.768 1.00 73.25 119 GLN A C 1
ATOM 900 O O . GLN A 1 119 ? 4.260 -6.349 2.810 1.00 73.25 119 GLN A O 1
ATOM 905 N N . ALA A 1 120 ? 6.032 -5.517 1.703 1.00 59.84 120 ALA A N 1
ATOM 906 C CA . ALA A 1 120 ? 5.959 -6.487 0.614 1.00 59.84 120 ALA A CA 1
ATOM 907 C C . ALA A 1 120 ? 6.363 -7.873 1.147 1.00 59.84 120 ALA A C 1
ATOM 909 O O . ALA A 1 120 ? 7.331 -7.959 1.906 1.00 59.84 120 ALA A O 1
ATOM 910 N N . ALA A 1 121 ? 5.588 -8.899 0.789 1.00 48.09 121 ALA A N 1
ATOM 911 C CA . ALA A 1 121 ? 5.862 -10.292 1.133 1.00 48.09 121 ALA A CA 1
ATOM 912 C C . ALA A 1 121 ? 7.060 -10.852 0.351 1.00 48.09 121 ALA A C 1
ATOM 914 O O . ALA A 1 121 ? 7.298 -10.383 -0.789 1.00 48.09 121 ALA A O 1
#

pLDDT: mean 76.41, std 12.79, range [46.72, 92.62]